Protein AF-A0A6B2LPY3-F1 (afdb_monomer)

Solvent-accessible surface area (backbone atoms only — not comparable to full-atom values): 9159 Å² total; per-residue (Å²): 107,69,68,54,54,41,60,53,33,52,87,47,86,96,46,63,71,84,56,60,30,60,42,46,30,33,9,50,49,55,37,35,46,49,26,64,80,37,57,90,79,44,73,66,92,78,64,53,71,82,44,26,51,61,34,28,41,52,31,40,57,52,38,38,76,76,68,40,77,70,82,70,56,36,70,56,36,68,46,91,65,36,60,44,67,61,48,52,57,46,49,49,48,51,41,50,68,73,54,42,74,80,62,79,78,91,71,97,69,95,79,80,94,74,89,88,75,87,74,84,71,68,77,75,79,80,70,84,80,77,76,85,84,74,82,77,86,80,82,76,81,89,76,137

Mean predicted aligned error: 13.01 Å

Nearest PDB structures (foldseek):
  2r0o-assembly1_A  TM=9.771E-01  e=1.185E-08  Homo sapiens
  2eyn-assembly1_A  TM=9.826E-01  e=2.468E-08  Homo sapiens
  6zsh-assembly2_D  TM=9.835E-01  e=6.684E-08  Homo sapiens
  6o31-assembly1_A  TM=9.758E-01  e=2.352E-07  Homo sapiens
  2d89-assembly1_A  TM=8.914E-01  e=6.342E-08  Homo sapiens

Sequence (144 aa):
MLAWTKRVTQGYKGVNVENFHTSWRDGLAFCAIIHYYHPEAINFDKLDSKDILQNNQLAFDTAKKFGVPPLLDAEDMLMTKPEQFSIMTYLSQFYHKFEGGAGGGKGAGIANISEGGSPPGPKPAEAPRGGGGRPSPQAQPSTP

pLDDT: mean 76.13, std 19.55, range [31.91, 94.38]

Structure (mmCIF, N/CA/C/O backbone):
data_AF-A0A6B2LPY3-F1
#
_entry.id   AF-A0A6B2LPY3-F1
#
loop_
_atom_site.group_PDB
_atom_site.id
_atom_site.type_symbol
_atom_site.label_atom_id
_atom_site.label_alt_id
_atom_site.label_comp_id
_atom_site.label_asym_id
_atom_site.label_entity_id
_atom_site.label_seq_id
_atom_site.pdbx_PDB_ins_code
_atom_site.Cartn_x
_atom_site.Cartn_y
_atom_site.Cartn_z
_atom_site.occupancy
_atom_site.B_iso_or_equiv
_atom_site.auth_seq_id
_atom_site.auth_comp_id
_atom_site.auth_asym_id
_atom_site.auth_atom_id
_atom_site.pdbx_PDB_model_num
ATOM 1 N N . MET A 1 1 ? 6.758 -14.774 8.113 1.00 78.38 1 MET A N 1
ATOM 2 C CA . MET A 1 1 ? 6.468 -13.707 7.128 1.00 78.38 1 MET A CA 1
ATOM 3 C C . MET A 1 1 ? 5.484 -14.139 6.047 1.00 78.38 1 MET A C 1
ATOM 5 O O . MET A 1 1 ? 4.401 -13.586 6.050 1.00 78.38 1 MET A O 1
ATOM 9 N N . LEU A 1 2 ? 5.767 -15.128 5.181 1.00 82.94 2 LEU A N 1
ATOM 10 C CA . LEU A 1 2 ? 4.888 -15.406 4.021 1.00 82.94 2 LEU A CA 1
ATOM 11 C C . LEU A 1 2 ? 3.488 -15.896 4.420 1.00 82.94 2 LEU A C 1
ATOM 13 O O . LEU A 1 2 ? 2.489 -15.485 3.842 1.00 82.94 2 LEU A O 1
ATOM 17 N N . ALA A 1 3 ? 3.410 -16.754 5.438 1.00 86.00 3 ALA A N 1
ATOM 18 C CA . ALA A 1 3 ? 2.132 -17.207 5.982 1.00 86.00 3 ALA A CA 1
ATOM 19 C C . ALA A 1 3 ? 1.310 -16.044 6.566 1.00 86.00 3 ALA A C 1
ATOM 21 O O . ALA A 1 3 ? 0.109 -15.967 6.338 1.00 86.00 3 ALA A O 1
ATOM 22 N N . TRP A 1 4 ? 1.971 -15.110 7.262 1.00 85.88 4 TRP A N 1
ATOM 23 C CA . TRP A 1 4 ? 1.326 -13.911 7.799 1.00 85.88 4 TRP A CA 1
ATOM 24 C C . TRP A 1 4 ? 0.822 -13.005 6.675 1.00 85.88 4 TRP A C 1
ATOM 26 O O . TRP A 1 4 ? -0.362 -12.687 6.659 1.00 85.88 4 TRP A O 1
ATOM 36 N N . THR A 1 5 ? 1.666 -12.678 5.688 1.00 87.69 5 THR A N 1
ATOM 37 C CA . THR A 1 5 ? 1.263 -11.832 4.555 1.00 87.69 5 THR A CA 1
ATOM 38 C C . THR A 1 5 ? 0.103 -12.455 3.789 1.00 87.69 5 THR A C 1
ATOM 40 O O . THR A 1 5 ? -0.864 -11.765 3.496 1.00 87.69 5 THR A O 1
ATOM 43 N N . LYS A 1 6 ? 0.141 -13.768 3.524 1.00 88.31 6 LYS A N 1
ATOM 44 C CA . LYS A 1 6 ? -0.972 -14.485 2.884 1.00 88.31 6 LYS A CA 1
ATOM 45 C C . LYS A 1 6 ? -2.251 -14.420 3.714 1.00 88.31 6 LYS A C 1
ATOM 47 O O . LYS A 1 6 ? -3.309 -14.198 3.148 1.00 88.31 6 LYS A O 1
ATOM 52 N N . ARG A 1 7 ? -2.156 -14.572 5.038 1.00 88.56 7 ARG A N 1
ATOM 53 C CA . ARG A 1 7 ? -3.309 -14.508 5.945 1.00 88.56 7 ARG A CA 1
ATOM 54 C C . ARG A 1 7 ? -3.961 -13.123 5.960 1.00 88.56 7 ARG A C 1
ATOM 56 O O . ARG A 1 7 ? -5.175 -13.043 5.837 1.00 88.56 7 ARG A O 1
ATOM 63 N N . VAL A 1 8 ? -3.184 -12.046 6.087 1.00 87.38 8 VAL A N 1
ATOM 64 C CA . VAL A 1 8 ? -3.734 -10.674 6.164 1.00 87.38 8 VAL A CA 1
ATOM 65 C C . VAL A 1 8 ? -4.208 -10.139 4.810 1.00 87.38 8 VAL A C 1
ATOM 67 O O . VAL A 1 8 ? -5.065 -9.265 4.756 1.00 87.38 8 VAL A O 1
ATOM 70 N N . THR A 1 9 ? -3.680 -10.679 3.709 1.00 88.56 9 THR A N 1
ATOM 71 C CA . THR A 1 9 ? -4.104 -10.331 2.340 1.00 88.56 9 THR A CA 1
ATOM 72 C C . THR A 1 9 ? -5.132 -11.306 1.758 1.00 88.56 9 THR A C 1
ATOM 74 O O . THR A 1 9 ? -5.558 -11.156 0.612 1.00 88.56 9 THR A O 1
ATOM 77 N N . GLN A 1 10 ? -5.582 -12.294 2.534 1.00 87.81 10 GLN A N 1
ATOM 78 C CA . GLN A 1 10 ? -6.562 -13.269 2.075 1.00 87.81 10 GLN A CA 1
ATOM 79 C C . GLN A 1 10 ? -7.915 -12.595 1.805 1.00 87.81 10 GLN A C 1
ATOM 81 O O . GLN A 1 10 ? -8.467 -11.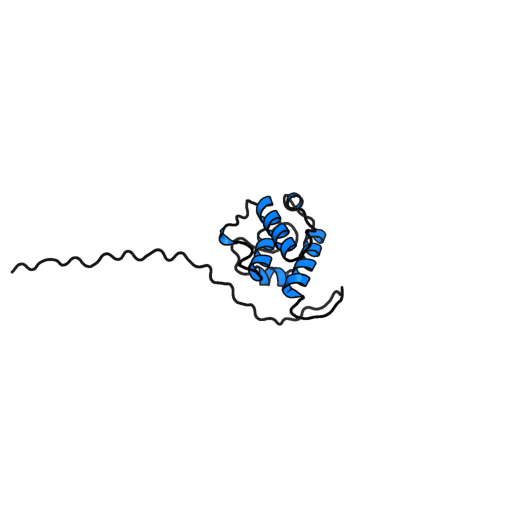915 2.665 1.00 87.81 10 GLN A O 1
ATOM 86 N N . GLY A 1 11 ? -8.471 -12.822 0.613 1.00 84.62 11 GLY A N 1
ATOM 87 C CA . GLY A 1 11 ? -9.772 -12.274 0.209 1.00 84.62 11 GLY A CA 1
ATOM 88 C C . GLY A 1 11 ? -9.708 -10.927 -0.516 1.00 84.62 11 GLY A C 1
ATOM 89 O O . GLY A 1 11 ? -10.738 -10.466 -1.002 1.00 84.62 11 GLY A O 1
ATOM 90 N N . TYR A 1 12 ? -8.523 -10.325 -0.660 1.00 88.69 12 TYR A N 1
ATOM 91 C CA . TYR A 1 12 ? -8.343 -9.119 -1.467 1.00 88.69 12 TYR A CA 1
ATOM 92 C C . TYR A 1 12 ? -8.286 -9.454 -2.958 1.00 88.69 12 TYR A C 1
ATOM 94 O O . TYR A 1 12 ? -7.504 -10.295 -3.408 1.00 88.69 12 TYR A O 1
ATOM 102 N N . LYS A 1 13 ? -9.121 -8.779 -3.751 1.00 85.12 13 LYS A N 1
ATOM 103 C CA . LYS A 1 13 ? -9.167 -8.974 -5.202 1.00 85.12 13 LYS A CA 1
ATOM 104 C C . LYS A 1 13 ? -7.861 -8.497 -5.839 1.00 85.12 13 LYS A C 1
ATOM 106 O O . LYS A 1 13 ? -7.427 -7.378 -5.599 1.00 85.12 13 LYS A O 1
ATOM 111 N N . GLY A 1 14 ? -7.270 -9.336 -6.687 1.00 82.19 14 GLY A N 1
ATOM 112 C CA . GLY A 1 14 ? -6.050 -8.988 -7.419 1.00 82.19 14 GLY A CA 1
ATOM 113 C C . GLY A 1 14 ? -4.765 -9.081 -6.595 1.00 82.19 14 GLY A C 1
ATOM 114 O O . GLY A 1 14 ? -3.707 -8.791 -7.133 1.00 82.19 14 GLY A O 1
ATOM 115 N N . VAL A 1 15 ? -4.831 -9.532 -5.336 1.00 89.50 15 VAL A N 1
ATOM 116 C CA . VAL A 1 15 ? -3.647 -9.744 -4.494 1.00 89.50 15 VAL A CA 1
ATOM 117 C C . VAL A 1 15 ? -3.332 -11.231 -4.418 1.00 89.50 15 VAL A C 1
ATOM 119 O O . VAL A 1 15 ? -4.125 -12.015 -3.900 1.00 89.50 15 VAL A O 1
ATOM 122 N N . ASN A 1 16 ? -2.154 -11.624 -4.905 1.00 86.94 16 ASN A N 1
ATOM 123 C CA . ASN A 1 16 ? -1.634 -12.979 -4.741 1.00 86.94 16 ASN A CA 1
ATOM 124 C C . ASN A 1 16 ? -0.157 -12.950 -4.331 1.00 86.94 16 ASN A C 1
ATOM 126 O O . ASN A 1 16 ? 0.747 -12.770 -5.152 1.00 86.94 16 ASN A O 1
ATOM 130 N N . VAL A 1 17 ? 0.090 -13.132 -3.033 1.00 88.25 17 VAL A N 1
ATOM 131 C CA . VAL A 1 17 ? 1.442 -13.094 -2.468 1.00 88.25 17 VAL A CA 1
ATOM 132 C C . VAL A 1 17 ? 2.076 -14.481 -2.527 1.00 88.25 17 VAL A C 1
ATOM 134 O O . VAL A 1 17 ? 1.884 -15.300 -1.631 1.00 88.25 17 VAL A O 1
ATOM 137 N N . GLU A 1 18 ? 2.869 -14.748 -3.560 1.00 88.06 18 GLU A N 1
ATOM 138 C CA . GLU A 1 18 ? 3.568 -16.034 -3.733 1.00 88.06 18 GLU A CA 1
ATOM 139 C C . GLU A 1 18 ? 5.054 -15.950 -3.397 1.00 88.06 18 GLU A C 1
ATOM 141 O O . GLU A 1 18 ? 5.673 -16.942 -3.018 1.00 88.06 18 GLU A O 1
ATOM 146 N N . ASN A 1 19 ? 5.618 -14.754 -3.509 1.00 85.56 19 ASN A N 1
ATOM 147 C CA . ASN A 1 19 ? 7.034 -14.483 -3.329 1.00 85.56 19 ASN A CA 1
ATOM 148 C C . ASN A 1 19 ? 7.245 -13.112 -2.673 1.00 85.56 19 ASN A C 1
ATOM 150 O O . ASN A 1 19 ? 6.296 -12.365 -2.453 1.00 85.56 19 ASN A O 1
ATOM 154 N N . PHE A 1 20 ? 8.500 -12.782 -2.367 1.00 85.56 20 PHE A N 1
ATOM 155 C CA . PHE A 1 20 ? 8.914 -11.492 -1.803 1.00 85.56 20 PHE A CA 1
ATOM 156 C C . PHE A 1 20 ? 9.630 -10.609 -2.8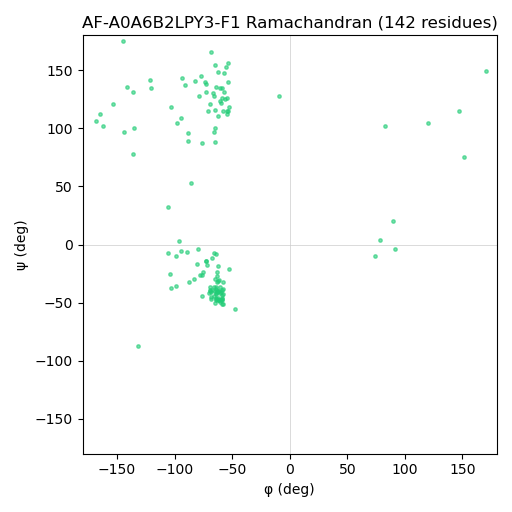29 1.00 85.56 20 PHE A C 1
ATOM 158 O O . PHE A 1 20 ? 10.538 -9.872 -2.478 1.00 85.56 20 PHE A O 1
ATOM 165 N N . HIS A 1 21 ? 9.255 -10.716 -4.105 1.00 84.50 21 HIS A N 1
ATOM 166 C CA . HIS A 1 21 ? 9.779 -9.868 -5.173 1.00 84.50 21 HIS A CA 1
ATOM 167 C C . HIS A 1 21 ? 8.637 -9.311 -6.029 1.00 84.50 21 HIS A C 1
ATOM 169 O O . HIS A 1 21 ? 8.088 -8.248 -5.766 1.00 84.50 21 HIS A O 1
ATOM 175 N N . THR A 1 22 ? 8.225 -10.056 -7.043 1.00 86.62 22 THR A N 1
ATOM 176 C CA . THR A 1 22 ? 7.314 -9.605 -8.096 1.00 86.62 22 THR A CA 1
ATOM 177 C C . THR A 1 22 ? 5.865 -9.539 -7.629 1.00 86.62 22 THR A C 1
ATOM 179 O O . THR A 1 22 ? 5.124 -8.706 -8.134 1.00 86.62 22 THR A O 1
ATOM 182 N N . SER A 1 23 ? 5.470 -10.340 -6.632 1.00 88.19 23 SER A N 1
ATOM 183 C CA . SER A 1 23 ? 4.125 -10.287 -6.029 1.00 88.19 23 SER A CA 1
ATOM 184 C C . SER A 1 23 ? 3.836 -9.004 -5.242 1.00 88.19 23 SER A C 1
ATOM 186 O O . SER A 1 23 ? 2.701 -8.790 -4.842 1.00 88.19 23 SER A O 1
ATOM 188 N N . TRP A 1 24 ? 4.853 -8.183 -4.977 1.00 89.62 24 TRP A N 1
ATOM 189 C CA . TRP A 1 24 ? 4.716 -6.914 -4.253 1.00 89.62 24 TRP A CA 1
ATOM 190 C C . TRP A 1 24 ? 4.816 -5.710 -5.178 1.00 89.62 24 TRP A C 1
ATOM 192 O O . TRP A 1 24 ? 4.608 -4.582 -4.742 1.00 89.62 24 TRP A O 1
ATOM 202 N N . ARG A 1 25 ? 5.162 -5.957 -6.448 1.00 90.69 25 ARG A N 1
ATOM 203 C CA . ARG A 1 25 ? 5.472 -4.927 -7.430 1.00 90.69 25 ARG A CA 1
ATOM 204 C C . ARG A 1 25 ? 4.308 -3.971 -7.595 1.00 90.69 25 ARG A C 1
ATOM 206 O O . ARG A 1 25 ? 4.505 -2.780 -7.459 1.00 90.69 25 ARG A O 1
ATOM 213 N N . ASP A 1 26 ? 3.111 -4.495 -7.818 1.00 89.94 26 ASP A N 1
ATOM 214 C CA . ASP A 1 26 ? 1.877 -3.744 -8.070 1.00 89.94 26 ASP A CA 1
ATOM 215 C C . ASP A 1 26 ? 1.394 -2.861 -6.904 1.00 89.94 26 ASP A C 1
ATOM 217 O O . ASP A 1 26 ? 0.449 -2.090 -7.074 1.00 89.94 26 ASP A O 1
ATOM 221 N N . GLY A 1 27 ? 2.014 -2.966 -5.725 1.00 91.25 27 GLY A N 1
ATOM 222 C CA . GLY A 1 27 ? 1.672 -2.201 -4.527 1.00 91.25 27 GLY A CA 1
ATOM 223 C C . GLY A 1 27 ? 0.384 -2.652 -3.833 1.00 91.25 27 GLY A C 1
ATOM 224 O O . GLY A 1 27 ? 0.131 -2.256 -2.693 1.00 91.25 27 GLY A O 1
ATOM 225 N N . LEU A 1 28 ? -0.410 -3.529 -4.458 1.00 93.06 28 LEU A N 1
ATOM 226 C CA . LEU A 1 28 ? -1.692 -3.976 -3.914 1.00 93.06 28 LEU A CA 1
ATOM 227 C C . LEU A 1 28 ? -1.498 -4.788 -2.633 1.00 93.06 28 LEU A C 1
ATOM 229 O O . LEU A 1 28 ? -2.265 -4.637 -1.686 1.00 93.06 28 LEU A O 1
ATOM 233 N N . ALA A 1 29 ? -0.440 -5.598 -2.560 1.00 93.25 29 ALA A N 1
ATOM 234 C CA . ALA A 1 29 ? -0.122 -6.360 -1.358 1.00 93.25 29 ALA A CA 1
ATOM 235 C C . ALA A 1 29 ? 0.170 -5.454 -0.144 1.00 93.25 29 ALA A C 1
ATOM 237 O O . ALA A 1 29 ? -0.301 -5.742 0.957 1.00 93.25 29 ALA A O 1
ATOM 238 N N . PHE A 1 30 ? 0.880 -4.333 -0.327 1.00 93.25 30 PHE A N 1
ATOM 239 C CA . PHE A 1 30 ? 1.125 -3.372 0.755 1.00 93.25 30 PHE A CA 1
ATOM 240 C C . PHE A 1 30 ? -0.162 -2.656 1.176 1.00 93.25 30 PHE A C 1
ATOM 242 O O . PHE A 1 30 ? -0.462 -2.578 2.369 1.00 93.25 30 PHE A O 1
ATOM 249 N N . CYS A 1 31 ? -0.955 -2.197 0.203 1.00 93.06 31 CYS A N 1
ATOM 250 C CA . CYS A 1 31 ? -2.254 -1.577 0.455 1.00 93.06 31 CYS A CA 1
ATOM 251 C C . CYS A 1 31 ? -3.205 -2.513 1.213 1.00 93.06 31 CYS A C 1
ATOM 253 O O . CYS A 1 31 ? -3.866 -2.079 2.154 1.00 93.06 31 CYS A O 1
ATOM 255 N N . ALA A 1 32 ? -3.244 -3.797 0.847 1.00 92.62 32 ALA A N 1
ATOM 256 C CA . ALA A 1 32 ? -4.095 -4.798 1.484 1.00 92.62 32 ALA A CA 1
ATOM 257 C C . ALA A 1 32 ? -3.734 -5.014 2.959 1.00 92.62 32 ALA A C 1
ATOM 259 O O . ALA A 1 32 ? -4.630 -5.099 3.795 1.00 92.62 32 ALA A O 1
ATOM 260 N N . ILE A 1 33 ? -2.438 -5.041 3.301 1.00 91.75 33 ILE A N 1
ATOM 261 C CA . ILE A 1 33 ? -2.001 -5.150 4.702 1.00 91.75 33 ILE A CA 1
ATOM 262 C C . ILE A 1 33 ? -2.508 -3.957 5.509 1.00 91.75 33 ILE A C 1
ATOM 264 O O . ILE A 1 33 ? -3.089 -4.144 6.572 1.00 91.75 33 ILE A O 1
ATOM 268 N N . ILE A 1 34 ? -2.313 -2.734 5.016 1.00 91.44 34 ILE A N 1
ATOM 269 C CA . ILE A 1 34 ? -2.740 -1.527 5.738 1.00 91.44 34 ILE A CA 1
ATOM 270 C C . ILE A 1 34 ? -4.262 -1.511 5.879 1.00 91.44 34 ILE A C 1
ATOM 272 O O . ILE A 1 34 ? -4.762 -1.305 6.980 1.00 91.44 34 ILE A O 1
ATOM 276 N N . HIS A 1 35 ? -4.991 -1.785 4.795 1.00 92.25 35 HIS A N 1
ATOM 277 C CA . HIS A 1 35 ? -6.453 -1.828 4.792 1.00 92.25 35 HIS A CA 1
ATOM 278 C C . HIS A 1 35 ? -7.016 -2.903 5.733 1.00 92.25 35 HIS A C 1
ATOM 280 O O . HIS A 1 35 ? -8.088 -2.724 6.306 1.00 92.25 35 HIS A O 1
ATOM 286 N N . TYR A 1 36 ? -6.295 -4.007 5.939 1.00 90.44 36 TYR A N 1
ATOM 287 C CA . TYR A 1 36 ? -6.708 -5.063 6.860 1.00 90.44 36 TYR A CA 1
ATOM 288 C C . TYR A 1 36 ? -6.769 -4.576 8.316 1.00 90.44 36 TYR A C 1
ATOM 290 O O . TYR A 1 36 ? -7.729 -4.894 9.016 1.00 90.44 36 TYR A O 1
ATOM 298 N N . TYR A 1 37 ? -5.792 -3.778 8.765 1.00 89.44 37 TYR A N 1
ATOM 299 C CA . TYR A 1 37 ? -5.795 -3.210 10.122 1.00 89.44 37 TYR A CA 1
ATOM 300 C C . TYR A 1 37 ? -6.556 -1.878 10.211 1.00 89.44 37 TYR A C 1
ATOM 302 O O . TYR A 1 37 ? -7.170 -1.595 11.236 1.00 89.44 37 TYR A O 1
ATOM 310 N N . HIS A 1 38 ? -6.530 -1.082 9.141 1.00 88.12 38 HIS A N 1
ATOM 311 C CA . HIS A 1 38 ? -7.104 0.262 9.050 1.00 88.12 38 HIS A CA 1
ATOM 312 C C . HIS A 1 38 ? -7.859 0.441 7.726 1.00 88.12 38 HIS A C 1
ATOM 314 O O . HIS A 1 38 ? -7.343 1.063 6.789 1.00 88.12 38 HIS A O 1
ATOM 320 N N . PRO A 1 39 ? -9.084 -0.098 7.607 1.00 88.00 39 PRO A N 1
ATOM 321 C CA . PRO A 1 39 ? -9.854 -0.020 6.369 1.00 88.00 39 PRO A CA 1
ATOM 322 C C . PRO A 1 39 ? -10.213 1.419 5.967 1.00 88.00 39 PRO A C 1
ATOM 324 O O . PRO A 1 39 ? -10.416 1.712 4.796 1.00 88.00 39 PRO A O 1
ATOM 327 N N . GLU A 1 40 ? -10.258 2.345 6.921 1.00 88.88 40 GLU A N 1
ATOM 328 C CA . GLU A 1 40 ? -10.482 3.772 6.689 1.00 88.88 40 GLU A CA 1
ATOM 329 C C . GLU A 1 40 ? -9.293 4.490 6.032 1.00 88.88 40 GLU A C 1
ATOM 331 O O . GLU A 1 40 ? -9.458 5.591 5.506 1.00 88.88 40 GLU A O 1
ATOM 336 N N . ALA A 1 41 ? -8.096 3.896 6.064 1.00 88.88 41 ALA A N 1
ATOM 337 C CA . ALA A 1 41 ? -6.877 4.557 5.614 1.00 88.88 41 ALA A CA 1
ATOM 338 C C . ALA A 1 41 ? -6.662 4.474 4.096 1.00 88.88 41 ALA A C 1
ATOM 340 O O . ALA A 1 41 ? -6.048 5.371 3.517 1.00 88.88 41 ALA A O 1
ATOM 341 N N . ILE A 1 42 ? -7.150 3.410 3.449 1.00 90.62 42 ILE A N 1
ATOM 342 C CA . ILE A 1 42 ? -6.945 3.146 2.019 1.00 90.62 42 ILE A CA 1
ATOM 343 C C . ILE A 1 42 ? -8.258 2.688 1.397 1.00 90.62 42 ILE A C 1
ATOM 345 O O . ILE A 1 42 ? -8.886 1.765 1.885 1.00 90.62 42 ILE A O 1
ATOM 349 N N . ASN A 1 43 ? -8.659 3.268 0.269 1.00 89.88 43 ASN A N 1
ATOM 350 C CA . ASN A 1 43 ? -9.822 2.771 -0.463 1.00 89.88 43 ASN A CA 1
ATOM 351 C C . ASN A 1 43 ? -9.401 1.676 -1.454 1.00 89.88 43 ASN A C 1
ATOM 353 O O . ASN A 1 43 ? -9.071 1.980 -2.600 1.00 89.88 43 ASN A O 1
ATOM 357 N N . PHE A 1 44 ? -9.385 0.419 -0.999 1.00 88.62 44 PHE A N 1
ATOM 358 C CA . PHE A 1 44 ? -8.858 -0.700 -1.784 1.00 88.62 44 PHE A CA 1
ATOM 359 C C . PHE A 1 44 ? -9.654 -0.968 -3.073 1.00 88.62 44 PHE A C 1
ATOM 361 O O . PHE A 1 44 ? -9.057 -1.263 -4.103 1.00 88.62 44 PHE A O 1
ATOM 368 N N . ASP A 1 45 ? -10.980 -0.800 -3.060 1.00 86.94 45 ASP A N 1
ATOM 369 C CA . ASP A 1 45 ? -11.848 -1.041 -4.226 1.00 86.94 45 ASP A CA 1
ATOM 370 C C . ASP A 1 45 ? -11.548 -0.138 -5.431 1.00 86.94 45 ASP A C 1
ATOM 372 O O . ASP A 1 45 ? -11.948 -0.444 -6.555 1.00 86.94 45 ASP A O 1
ATOM 376 N N . LYS A 1 46 ? -10.850 0.981 -5.211 1.00 87.81 46 LYS A N 1
ATOM 377 C CA . LYS A 1 46 ? -10.449 1.918 -6.268 1.00 87.81 46 LYS A CA 1
ATOM 378 C C . LYS A 1 46 ? -9.046 1.665 -6.816 1.00 87.81 46 LYS A C 1
ATOM 380 O O . LYS A 1 46 ? -8.655 2.362 -7.747 1.00 87.81 46 LYS A O 1
ATOM 385 N N . LEU A 1 47 ? -8.289 0.734 -6.236 1.00 89.56 47 LEU A N 1
ATOM 386 C CA . LEU A 1 47 ? -6.923 0.451 -6.667 1.00 89.56 47 LEU A CA 1
ATOM 387 C C . LEU A 1 47 ? -6.918 -0.480 -7.882 1.00 89.56 47 LEU A C 1
ATOM 389 O O . LEU A 1 47 ? -7.679 -1.448 -7.943 1.00 89.56 47 LEU A O 1
ATOM 393 N N . ASP A 1 48 ? -6.013 -0.216 -8.821 1.00 89.50 48 ASP A N 1
ATOM 394 C CA . ASP A 1 48 ? -5.767 -1.070 -9.983 1.00 89.50 48 ASP A CA 1
ATOM 395 C C . ASP A 1 48 ? -4.309 -1.537 -9.985 1.00 89.50 48 ASP A C 1
ATOM 397 O O . ASP A 1 48 ? -3.387 -0.747 -9.803 1.00 89.50 48 ASP A O 1
ATOM 401 N N . SER A 1 49 ? -4.087 -2.827 -10.234 1.00 88.25 49 SER A N 1
ATOM 402 C CA . SER A 1 49 ? -2.758 -3.444 -10.381 1.00 88.25 49 SER A CA 1
ATOM 403 C C . SER A 1 49 ? -1.831 -2.765 -11.405 1.00 88.25 49 SER A C 1
ATOM 405 O O . SER A 1 49 ? -0.615 -2.948 -11.355 1.00 88.25 49 SER A O 1
ATOM 407 N N . LYS A 1 50 ? -2.383 -2.002 -12.354 1.00 89.06 50 LYS A N 1
ATOM 408 C CA . LYS A 1 50 ? -1.632 -1.269 -13.382 1.00 89.06 50 LYS A CA 1
ATOM 409 C C . LYS A 1 50 ? -0.998 0.011 -12.848 1.00 89.06 50 LYS A C 1
ATOM 411 O O . LYS A 1 50 ? 0.034 0.428 -13.372 1.00 89.06 50 LYS A O 1
ATOM 416 N N . ASP A 1 51 ? -1.561 0.597 -11.796 1.00 91.19 51 ASP A N 1
ATOM 417 C CA . ASP A 1 51 ? -1.095 1.849 -11.199 1.00 91.19 51 ASP A CA 1
ATOM 418 C C . ASP A 1 51 ? 0.014 1.599 -10.168 1.00 91.19 51 ASP A C 1
ATOM 420 O O . ASP A 1 51 ? -0.038 2.051 -9.026 1.00 91.19 51 ASP A O 1
ATOM 424 N N . ILE A 1 52 ? 1.054 0.875 -10.599 1.00 90.62 52 ILE A N 1
ATOM 425 C CA . ILE A 1 52 ? 2.175 0.401 -9.775 1.00 90.62 52 ILE A CA 1
ATOM 426 C C . ILE A 1 52 ? 2.743 1.528 -8.904 1.00 90.62 52 ILE A C 1
ATOM 428 O O . ILE A 1 52 ? 2.808 1.406 -7.681 1.00 90.62 52 ILE A O 1
ATOM 432 N N . LEU A 1 53 ? 3.136 2.640 -9.527 1.00 92.06 53 LEU A N 1
ATOM 433 C CA . LEU A 1 53 ? 3.757 3.761 -8.823 1.00 92.06 53 LEU A CA 1
ATOM 434 C C . LEU A 1 53 ? 2.801 4.371 -7.788 1.00 92.06 53 LEU A C 1
ATOM 436 O O . LEU A 1 53 ? 3.190 4.593 -6.645 1.00 92.06 53 LEU A O 1
ATOM 440 N N . GLN A 1 54 ? 1.541 4.607 -8.169 1.00 93.69 54 GLN A N 1
ATOM 441 C CA . GLN A 1 54 ? 0.565 5.256 -7.292 1.00 93.69 54 GLN A CA 1
ATOM 442 C C . GLN A 1 54 ? 0.177 4.366 -6.110 1.00 93.69 54 GLN A C 1
ATOM 444 O O . GLN A 1 54 ? 0.101 4.858 -4.986 1.00 93.69 54 GLN A O 1
ATOM 449 N N . ASN A 1 55 ? -0.016 3.064 -6.334 1.00 93.81 55 ASN A N 1
ATOM 450 C CA . ASN A 1 55 ? -0.354 2.114 -5.276 1.00 93.81 55 ASN A CA 1
ATOM 451 C C . ASN A 1 55 ? 0.763 2.018 -4.235 1.00 93.81 55 ASN A C 1
ATOM 453 O O . ASN A 1 55 ? 0.497 2.108 -3.038 1.00 93.81 55 ASN A O 1
ATOM 457 N N . ASN A 1 56 ? 2.016 1.872 -4.681 1.00 93.56 56 ASN A N 1
ATOM 458 C CA . ASN A 1 56 ? 3.162 1.812 -3.773 1.00 93.56 56 ASN A CA 1
ATOM 459 C C . ASN A 1 56 ? 3.332 3.127 -3.010 1.00 93.56 56 ASN A C 1
ATOM 461 O O . ASN A 1 56 ? 3.461 3.108 -1.789 1.00 93.56 56 ASN A O 1
ATOM 465 N N . GLN A 1 57 ? 3.247 4.268 -3.699 1.00 94.38 57 GLN A N 1
ATOM 466 C CA . GLN A 1 57 ? 3.356 5.579 -3.064 1.00 94.38 57 GLN A CA 1
ATOM 467 C C . GLN A 1 57 ? 2.272 5.772 -1.998 1.00 94.38 57 GLN A C 1
ATOM 469 O O . GLN A 1 57 ? 2.573 6.130 -0.861 1.00 94.38 57 GLN A O 1
ATOM 474 N N . LEU A 1 58 ? 1.019 5.451 -2.331 1.00 93.94 58 LEU A N 1
ATOM 475 C CA . LEU A 1 58 ? -0.104 5.523 -1.402 1.00 93.94 58 LEU A CA 1
ATOM 476 C C . LEU A 1 58 ? 0.126 4.634 -0.177 1.00 93.94 58 LEU A C 1
ATOM 478 O O . LEU A 1 58 ? -0.099 5.081 0.952 1.00 93.94 58 LEU A O 1
ATOM 482 N N . ALA A 1 59 ? 0.577 3.395 -0.380 1.00 93.06 59 ALA A N 1
ATOM 483 C CA . ALA A 1 59 ? 0.867 2.477 0.711 1.00 93.06 59 ALA A CA 1
ATOM 484 C C . ALA A 1 59 ? 1.970 3.025 1.625 1.00 93.06 59 ALA A C 1
ATOM 486 O O . ALA A 1 59 ? 1.799 3.047 2.843 1.00 93.06 59 ALA A O 1
ATOM 487 N N . PHE A 1 60 ? 3.076 3.507 1.057 1.00 93.94 60 PHE A N 1
ATOM 488 C CA . PHE A 1 60 ? 4.236 3.976 1.816 1.00 93.94 60 PHE A CA 1
ATOM 489 C C . PHE A 1 60 ? 3.943 5.280 2.562 1.00 93.94 60 PHE A C 1
ATOM 491 O O . PHE A 1 60 ? 4.270 5.394 3.745 1.00 93.94 60 PHE A O 1
ATOM 498 N N . ASP A 1 61 ? 3.251 6.233 1.933 1.00 93.50 61 ASP A N 1
ATOM 499 C CA . ASP A 1 61 ? 2.813 7.469 2.587 1.00 93.50 61 ASP A CA 1
ATOM 500 C C . ASP A 1 61 ? 1.818 7.193 3.714 1.00 93.50 61 ASP A C 1
ATOM 502 O O . ASP A 1 61 ? 1.867 7.818 4.778 1.00 93.50 61 ASP A O 1
ATOM 506 N N . THR A 1 62 ? 0.922 6.231 3.511 1.00 92.81 62 THR A N 1
ATOM 507 C CA . THR A 1 62 ? -0.030 5.826 4.544 1.00 92.81 62 THR A CA 1
ATOM 508 C C . THR A 1 62 ? 0.690 5.137 5.701 1.00 92.81 62 THR A C 1
ATOM 510 O O . THR A 1 62 ? 0.499 5.517 6.855 1.00 92.81 62 THR A O 1
ATOM 513 N N . ALA A 1 63 ? 1.595 4.201 5.418 1.00 91.00 63 ALA A N 1
ATOM 514 C CA . ALA A 1 63 ? 2.414 3.526 6.422 1.00 91.00 63 ALA A CA 1
ATOM 515 C C . ALA A 1 63 ? 3.262 4.518 7.238 1.00 91.00 63 ALA A C 1
ATOM 517 O O . ALA A 1 63 ? 3.337 4.411 8.466 1.00 91.00 63 ALA A O 1
ATOM 518 N N . LYS A 1 64 ? 3.811 5.550 6.586 1.00 91.81 64 LYS A N 1
ATOM 519 C CA . LYS A 1 64 ? 4.548 6.642 7.233 1.00 91.81 64 LYS A CA 1
ATOM 520 C C . LYS A 1 64 ? 3.698 7.394 8.251 1.00 91.81 64 LYS A C 1
ATOM 522 O O . LYS A 1 64 ? 4.189 7.678 9.342 1.00 91.81 64 LYS A O 1
ATOM 527 N N . LYS A 1 65 ? 2.420 7.660 7.956 1.00 90.88 65 LYS A N 1
ATOM 528 C CA . LYS A 1 65 ? 1.481 8.284 8.913 1.00 90.88 65 LYS A CA 1
ATOM 529 C C . LYS A 1 65 ? 1.235 7.407 10.141 1.00 90.88 65 LYS A C 1
ATOM 531 O O . LYS A 1 65 ? 1.073 7.930 11.238 1.00 90.88 65 LYS A O 1
ATOM 536 N N . PHE A 1 66 ? 1.273 6.087 9.977 1.00 87.94 66 PHE A N 1
ATOM 537 C CA . PHE A 1 66 ? 1.205 5.140 11.090 1.00 87.94 66 PHE A CA 1
ATOM 538 C C . PHE A 1 66 ? 2.547 4.963 11.820 1.00 87.94 66 PHE A C 1
ATOM 540 O O . PHE A 1 66 ? 2.600 4.291 12.848 1.00 87.94 66 PHE A O 1
ATOM 547 N N . GLY A 1 67 ? 3.626 5.597 11.359 1.00 87.94 67 GLY A N 1
ATOM 548 C CA . GLY A 1 67 ? 4.946 5.539 11.986 1.00 87.94 67 GLY A CA 1
ATOM 549 C C . GLY A 1 67 ? 5.832 4.398 11.487 1.00 87.94 67 GLY A C 1
ATOM 550 O O . GLY A 1 67 ? 6.770 4.025 12.186 1.00 87.94 67 GLY A O 1
ATOM 551 N N . VAL A 1 68 ? 5.550 3.839 10.305 1.00 88.75 68 VAL A N 1
ATOM 552 C CA . VAL A 1 68 ? 6.471 2.945 9.590 1.00 88.75 68 VAL A CA 1
ATOM 553 C C . VAL A 1 68 ? 7.288 3.784 8.597 1.00 88.75 68 VAL A C 1
ATOM 555 O O . VAL A 1 68 ? 6.724 4.261 7.612 1.00 88.75 68 VAL A O 1
ATOM 558 N N . PRO A 1 69 ? 8.593 4.011 8.825 1.00 88.25 69 PRO A N 1
ATOM 559 C CA . PRO A 1 69 ? 9.416 4.801 7.916 1.00 88.25 69 PRO A CA 1
ATOM 560 C C . PRO A 1 69 ? 9.534 4.107 6.550 1.00 88.25 69 PRO A C 1
ATOM 562 O O . PRO A 1 69 ? 9.772 2.898 6.522 1.00 88.25 69 PRO A O 1
ATOM 565 N N . PRO A 1 70 ? 9.394 4.836 5.427 1.00 86.75 70 PRO A N 1
ATOM 566 C CA . PRO A 1 70 ? 9.538 4.259 4.094 1.00 86.75 70 PRO A CA 1
ATOM 567 C C . PRO A 1 70 ? 10.985 3.792 3.890 1.00 86.75 70 PRO A C 1
ATOM 569 O O . PRO A 1 70 ? 11.906 4.602 3.935 1.00 86.75 70 PRO A O 1
ATOM 572 N N . LEU A 1 71 ? 11.183 2.480 3.727 1.00 88.75 71 LEU A N 1
ATOM 573 C CA . LEU A 1 71 ? 12.486 1.897 3.361 1.00 88.75 71 LEU A CA 1
ATOM 574 C C . LEU A 1 71 ? 12.597 1.578 1.870 1.00 88.75 71 LEU A C 1
ATOM 576 O O . LEU A 1 71 ? 13.664 1.185 1.412 1.00 88.75 71 LEU A O 1
ATOM 580 N N . LEU A 1 72 ? 11.478 1.661 1.160 1.00 89.19 72 LEU A N 1
ATOM 581 C CA . LEU A 1 72 ? 11.374 1.412 -0.264 1.00 89.19 72 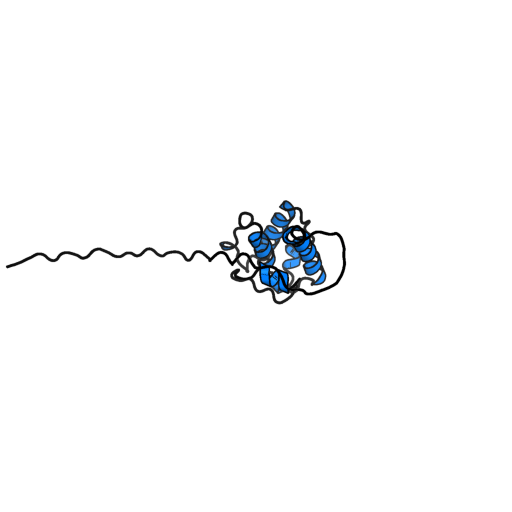LEU A CA 1
ATOM 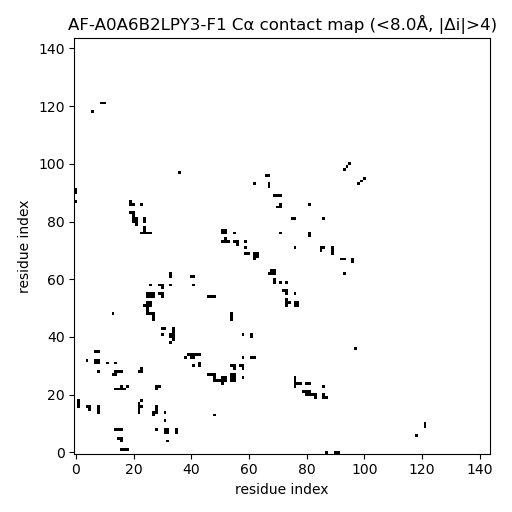582 C C . LEU A 1 72 ? 10.840 2.676 -0.916 1.00 89.19 72 LEU A C 1
ATOM 584 O O . LEU A 1 72 ? 9.928 3.305 -0.369 1.00 89.19 72 LEU A O 1
ATOM 588 N N . ASP A 1 73 ? 11.362 2.984 -2.094 1.00 89.50 73 ASP A N 1
ATOM 589 C CA . ASP A 1 73 ? 10.813 4.017 -2.954 1.00 89.50 73 ASP A CA 1
ATOM 590 C C . ASP A 1 73 ? 9.830 3.401 -3.951 1.00 89.50 73 ASP A C 1
ATOM 592 O O . ASP A 1 73 ? 10.005 2.282 -4.443 1.00 89.50 73 ASP A O 1
ATOM 596 N N . ALA A 1 74 ? 8.755 4.127 -4.258 1.00 90.62 74 ALA A N 1
ATOM 597 C CA . ALA A 1 74 ? 7.751 3.646 -5.205 1.00 90.62 74 ALA A CA 1
ATOM 598 C C . ALA A 1 74 ? 8.343 3.452 -6.617 1.00 90.62 74 ALA A C 1
ATOM 600 O O . ALA A 1 74 ? 7.883 2.590 -7.367 1.00 90.62 74 ALA A O 1
ATOM 601 N N . GLU A 1 75 ? 9.392 4.207 -6.958 1.00 88.44 75 GLU A N 1
ATOM 602 C CA . GLU A 1 75 ? 10.134 4.061 -8.212 1.00 88.44 75 GLU A CA 1
ATOM 603 C C . GLU A 1 75 ? 10.943 2.756 -8.269 1.00 88.44 75 GLU A C 1
ATOM 605 O O . GLU A 1 75 ? 10.959 2.099 -9.310 1.00 88.44 75 GLU A O 1
ATOM 610 N N . ASP A 1 76 ? 11.522 2.300 -7.155 1.00 86.88 76 ASP A N 1
ATOM 611 C CA . ASP A 1 76 ? 12.247 1.020 -7.104 1.00 86.88 76 ASP A CA 1
ATOM 612 C C . ASP A 1 76 ? 11.314 -0.172 -7.344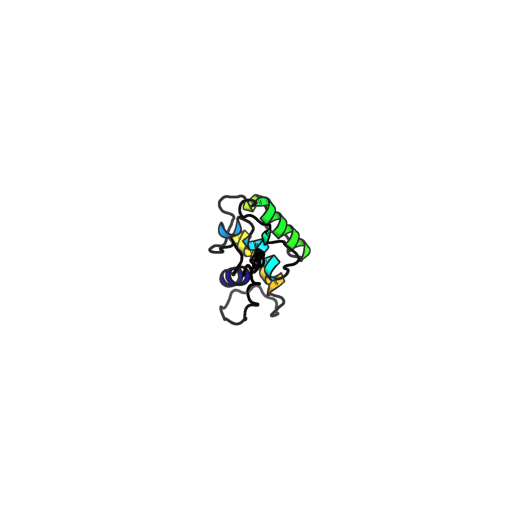 1.00 86.88 76 ASP A C 1
ATOM 614 O O . ASP A 1 76 ? 11.696 -1.194 -7.922 1.00 86.88 76 ASP A O 1
ATOM 618 N N . MET A 1 77 ? 10.043 -0.026 -6.971 1.00 87.12 77 MET A N 1
ATOM 619 C CA . MET A 1 77 ? 9.015 -1.029 -7.234 1.00 87.12 77 MET A CA 1
ATOM 620 C C . MET A 1 77 ? 8.600 -1.073 -8.711 1.00 87.12 77 MET A C 1
ATOM 622 O O . MET A 1 77 ? 8.006 -2.055 -9.149 1.00 87.12 77 MET A O 1
ATOM 626 N N . LEU A 1 78 ? 8.951 -0.077 -9.534 1.00 86.50 78 LEU A N 1
ATOM 627 C CA . LEU A 1 78 ? 8.754 -0.161 -10.984 1.00 86.50 78 LEU A CA 1
ATOM 628 C C . LEU A 1 78 ? 9.743 -1.119 -11.653 1.00 86.50 78 LEU A C 1
ATOM 630 O O . LEU A 1 78 ? 9.496 -1.527 -12.792 1.00 86.50 78 LEU A O 1
ATOM 634 N N . MET A 1 79 ? 10.815 -1.533 -10.973 1.00 82.69 79 MET A N 1
ATOM 635 C CA . MET A 1 79 ? 11.766 -2.498 -11.518 1.00 82.69 79 MET A CA 1
ATOM 636 C C . MET A 1 79 ? 11.103 -3.852 -11.800 1.00 82.69 79 MET A C 1
ATOM 638 O O . MET A 1 79 ? 10.189 -4.297 -11.106 1.00 82.69 79 MET A O 1
ATOM 642 N N . THR A 1 80 ? 11.589 -4.553 -12.827 1.00 79.44 80 THR A N 1
ATOM 643 C CA . THR A 1 80 ? 11.057 -5.866 -13.236 1.00 79.44 80 THR A CA 1
ATOM 644 C C . THR A 1 80 ? 11.112 -6.895 -12.106 1.00 79.44 80 THR A C 1
ATOM 646 O O . THR A 1 80 ? 10.242 -7.761 -12.015 1.00 79.44 80 THR A O 1
ATOM 649 N N . LYS A 1 81 ? 12.122 -6.796 -11.236 1.00 81.06 81 LYS A N 1
ATOM 650 C CA . LYS A 1 81 ? 12.277 -7.640 -10.056 1.00 81.06 81 LYS A CA 1
ATOM 651 C C . LYS A 1 81 ? 12.865 -6.810 -8.910 1.00 81.06 81 LYS A C 1
ATOM 653 O O . LYS A 1 81 ? 14.085 -6.653 -8.872 1.00 81.06 81 LYS A O 1
ATOM 658 N N . PRO A 1 82 ? 12.030 -6.288 -8.000 1.00 82.56 82 PRO A N 1
ATOM 659 C CA . PRO A 1 82 ? 12.527 -5.610 -6.812 1.00 82.56 82 PRO A CA 1
ATOM 660 C C . PRO A 1 82 ? 13.287 -6.590 -5.914 1.00 82.56 82 PRO A C 1
ATOM 662 O O . PRO A 1 82 ? 13.078 -7.811 -5.958 1.00 82.56 82 PRO A O 1
ATOM 665 N N . GLU A 1 83 ? 14.204 -6.048 -5.120 1.00 87.62 83 GLU A N 1
ATOM 666 C CA . GLU A 1 83 ? 15.096 -6.849 -4.296 1.00 87.62 83 GLU A CA 1
ATOM 667 C C . GLU A 1 83 ? 14.356 -7.468 -3.100 1.00 87.62 83 GLU A C 1
ATOM 669 O O . GLU A 1 83 ? 13.619 -6.803 -2.366 1.00 87.62 83 GLU A O 1
ATOM 674 N N . GLN A 1 84 ? 14.556 -8.771 -2.900 1.00 88.62 84 GLN A N 1
ATOM 675 C CA . GLN A 1 84 ? 13.819 -9.529 -1.895 1.00 88.62 84 GLN A CA 1
ATOM 676 C C . GLN A 1 84 ? 14.160 -9.115 -0.458 1.00 88.62 84 GLN A C 1
ATOM 678 O O . GLN A 1 84 ? 13.258 -9.079 0.383 1.00 88.62 84 GLN A O 1
ATOM 683 N N . PHE A 1 85 ? 15.429 -8.826 -0.145 1.00 88.50 85 PHE A N 1
ATOM 684 C CA . PHE A 1 85 ? 15.804 -8.463 1.224 1.00 88.50 85 PHE A CA 1
ATOM 685 C C . PHE A 1 85 ? 15.232 -7.100 1.605 1.00 88.50 85 PHE A C 1
ATOM 687 O O . PHE A 1 85 ? 14.720 -6.963 2.719 1.00 88.50 85 PHE A O 1
ATOM 694 N N . SER A 1 86 ? 15.219 -6.135 0.684 1.00 89.56 86 SER A N 1
ATOM 695 C CA . SER A 1 86 ? 14.572 -4.836 0.894 1.00 89.56 86 SER A CA 1
ATOM 696 C C . SER A 1 86 ? 13.077 -4.984 1.210 1.00 89.56 86 SER A C 1
ATOM 698 O O . SER A 1 86 ? 12.607 -4.462 2.224 1.00 89.56 86 SER A O 1
ATOM 700 N N . ILE A 1 87 ? 12.336 -5.789 0.434 1.00 89.94 87 ILE A N 1
ATOM 701 C CA . ILE A 1 87 ? 10.910 -6.069 0.696 1.00 89.94 87 ILE A CA 1
ATOM 702 C C . ILE A 1 87 ? 10.716 -6.754 2.052 1.00 89.94 87 ILE A C 1
ATOM 704 O O . ILE A 1 87 ? 9.873 -6.337 2.846 1.00 89.94 87 ILE A O 1
ATOM 708 N N . MET A 1 88 ? 11.501 -7.788 2.361 1.00 89.56 88 MET A N 1
ATOM 709 C CA . MET A 1 88 ? 11.380 -8.504 3.636 1.00 89.56 88 MET A CA 1
ATOM 710 C C . MET A 1 88 ? 11.686 -7.609 4.841 1.00 89.56 88 MET A C 1
ATOM 712 O O . MET A 1 88 ? 10.988 -7.687 5.855 1.00 89.56 88 MET A O 1
ATOM 716 N N . THR A 1 89 ? 12.695 -6.746 4.727 1.00 89.25 89 THR A N 1
ATOM 717 C CA . THR A 1 89 ? 13.071 -5.790 5.776 1.00 89.25 89 THR A CA 1
ATOM 718 C C . THR A 1 89 ? 11.947 -4.792 6.014 1.00 89.25 89 THR A C 1
ATOM 720 O O . THR A 1 89 ? 11.583 -4.528 7.160 1.00 89.25 89 THR A O 1
ATOM 723 N N . TYR A 1 90 ? 11.333 -4.292 4.943 1.00 91.06 90 TYR A N 1
ATOM 724 C CA . TYR A 1 90 ? 10.208 -3.377 5.057 1.00 91.06 90 TYR A CA 1
ATOM 725 C C . TYR A 1 90 ? 8.982 -4.046 5.690 1.00 91.06 90 TYR A C 1
ATOM 727 O O . TYR A 1 90 ? 8.407 -3.519 6.642 1.00 91.06 90 TYR A O 1
ATOM 735 N N . LEU A 1 91 ? 8.645 -5.268 5.270 1.00 90.50 91 LEU A N 1
AT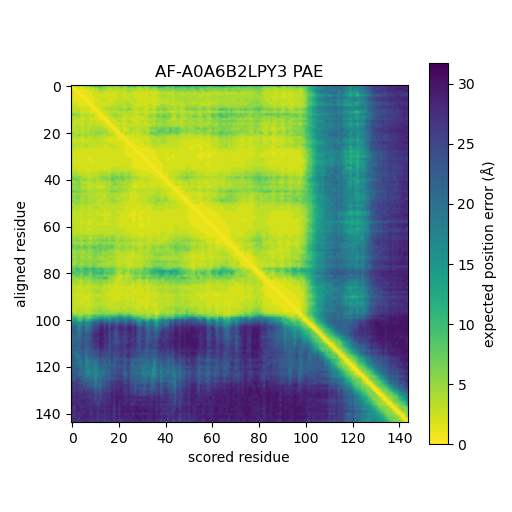OM 736 C CA . LEU A 1 91 ? 7.541 -6.035 5.856 1.00 90.50 91 LEU A CA 1
ATOM 737 C C . LEU A 1 91 ? 7.749 -6.362 7.333 1.00 90.50 91 LEU A C 1
ATOM 739 O O . LEU A 1 91 ? 6.773 -6.436 8.076 1.00 90.50 91 LEU A O 1
ATOM 743 N N . SER A 1 92 ? 8.994 -6.541 7.775 1.00 89.12 92 SER A N 1
ATOM 744 C CA . SER A 1 92 ? 9.310 -6.718 9.196 1.00 89.12 92 SER A CA 1
ATOM 745 C C . SER A 1 92 ? 8.824 -5.525 10.029 1.00 89.12 92 SER A C 1
ATOM 747 O O . SER A 1 92 ? 8.251 -5.703 11.103 1.00 89.12 92 SER A O 1
ATOM 749 N N . GLN A 1 93 ? 8.946 -4.302 9.501 1.00 89.94 93 GLN A N 1
ATOM 750 C CA . GLN A 1 93 ? 8.425 -3.114 10.178 1.00 89.94 93 GLN A CA 1
ATOM 751 C C . GLN A 1 93 ? 6.897 -3.070 10.206 1.00 89.94 93 GLN A C 1
ATOM 753 O O . GLN A 1 93 ? 6.324 -2.728 11.239 1.00 89.94 93 GLN A O 1
ATOM 758 N N . PHE A 1 94 ? 6.231 -3.467 9.114 1.00 89.38 94 PHE A N 1
ATOM 759 C CA . PHE A 1 94 ? 4.769 -3.608 9.096 1.00 89.38 94 PHE A CA 1
ATOM 760 C C . PHE A 1 94 ? 4.310 -4.608 10.149 1.00 89.38 94 PHE A C 1
ATOM 762 O O . PHE A 1 94 ? 3.403 -4.315 10.923 1.0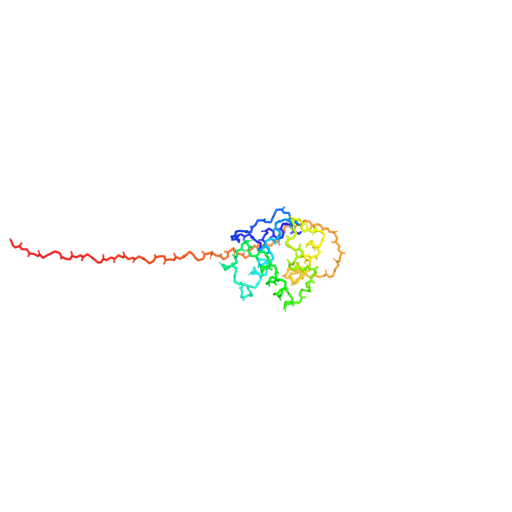0 89.38 94 PHE A O 1
ATOM 769 N N . TYR A 1 95 ? 4.966 -5.767 10.205 1.00 88.56 95 TYR A N 1
ATOM 770 C CA . TYR A 1 95 ? 4.658 -6.798 11.181 1.00 88.56 95 TYR A CA 1
ATOM 771 C C . TYR A 1 95 ? 4.812 -6.267 12.605 1.00 88.56 95 TYR A C 1
ATOM 773 O O . TYR A 1 95 ? 3.871 -6.350 13.383 1.00 88.56 95 TYR A O 1
ATOM 781 N N . HIS A 1 96 ? 5.944 -5.644 12.947 1.00 87.50 96 HIS A N 1
ATOM 782 C CA . HIS A 1 96 ? 6.137 -5.070 14.281 1.00 87.50 96 HIS A CA 1
ATOM 783 C C . HIS A 1 96 ? 5.119 -3.983 14.618 1.00 87.50 96 HIS A C 1
ATOM 785 O O . HIS A 1 96 ? 4.696 -3.885 15.769 1.00 87.50 96 HIS A O 1
ATOM 791 N N . LYS A 1 97 ? 4.720 -3.172 13.634 1.00 87.88 97 LYS A N 1
ATOM 792 C CA . LYS A 1 97 ? 3.795 -2.069 13.867 1.00 87.88 97 LYS A CA 1
ATOM 793 C C . LYS A 1 97 ? 2.348 -2.523 14.041 1.00 87.88 97 LYS A C 1
ATOM 795 O O . LYS A 1 97 ? 1.671 -1.999 14.922 1.00 87.88 97 LYS A O 1
ATOM 800 N N . PHE A 1 98 ? 1.879 -3.438 13.197 1.00 84.00 98 PHE A N 1
ATOM 801 C CA . PHE A 1 98 ? 0.470 -3.825 13.132 1.00 84.00 98 PHE A CA 1
ATOM 802 C C . PHE A 1 98 ? 0.157 -5.121 13.893 1.00 84.00 98 PHE A C 1
ATOM 804 O O . PHE A 1 98 ? -0.894 -5.215 14.518 1.00 84.00 98 PHE A O 1
ATOM 811 N N . GLU A 1 99 ? 1.069 -6.097 13.899 1.00 80.81 99 GLU A N 1
ATOM 812 C CA . GLU A 1 99 ? 0.890 -7.389 14.585 1.00 80.81 99 GLU A CA 1
ATOM 813 C C . GLU A 1 99 ? 1.679 -7.455 15.905 1.00 80.81 99 GLU A C 1
ATOM 815 O O . GLU A 1 99 ? 1.194 -7.973 16.908 1.00 80.81 99 GLU A O 1
ATOM 820 N N . GLY A 1 100 ? 2.884 -6.878 15.944 1.00 65.62 100 GLY A N 1
ATOM 821 C CA . GLY A 1 100 ? 3.803 -6.917 17.089 1.00 65.62 100 GLY A CA 1
ATOM 822 C C . GLY A 1 100 ? 3.308 -6.194 18.347 1.00 65.62 100 GLY A C 1
ATOM 823 O O . GLY A 1 100 ? 3.923 -6.314 19.403 1.00 65.62 100 GLY A O 1
ATOM 824 N N . GLY A 1 101 ? 2.184 -5.477 18.263 1.00 55.72 101 GLY A N 1
ATOM 825 C CA . GLY A 1 101 ? 1.474 -4.933 19.422 1.00 55.72 101 GLY A CA 1
ATOM 826 C C . GLY A 1 101 ? 0.575 -5.948 20.142 1.00 55.72 101 GLY A C 1
ATOM 827 O O . GLY A 1 101 ? 0.208 -5.710 21.290 1.00 55.72 101 GLY A O 1
ATOM 828 N N . ALA A 1 102 ? 0.232 -7.075 19.508 1.00 49.62 102 ALA A N 1
ATOM 829 C CA . ALA A 1 102 ? -0.718 -8.054 20.045 1.00 49.62 102 ALA A CA 1
ATOM 830 C C . ALA A 1 102 ? -0.075 -9.153 20.918 1.00 49.62 102 ALA A C 1
ATOM 832 O O . ALA A 1 102 ? -0.787 -9.925 21.556 1.00 49.62 102 ALA A O 1
ATOM 833 N N . GLY A 1 103 ? 1.258 -9.210 21.005 1.00 44.59 103 GLY A N 1
ATOM 834 C CA . GLY A 1 103 ? 1.984 -10.164 21.849 1.00 44.59 103 GLY A CA 1
ATOM 835 C C . GLY A 1 103 ? 3.415 -9.692 22.072 1.00 44.59 103 GLY A C 1
ATOM 836 O O . GLY A 1 103 ? 4.236 -9.748 21.164 1.00 44.59 103 GLY A O 1
ATOM 837 N N . GLY A 1 104 ? 3.674 -9.133 23.253 1.00 40.53 104 GLY A N 1
ATOM 838 C CA . GLY A 1 104 ? 4.837 -8.293 23.520 1.00 40.53 104 GLY A CA 1
ATOM 839 C C . GLY A 1 104 ? 6.204 -8.980 23.514 1.00 40.53 104 GLY A C 1
ATOM 840 O O . GLY A 1 104 ? 6.332 -10.190 23.663 1.00 40.53 104 GLY A O 1
ATOM 841 N N . GLY A 1 105 ? 7.237 -8.133 23.465 1.00 37.47 105 GLY A N 1
ATOM 842 C CA . GLY A 1 105 ? 8.591 -8.474 23.898 1.00 37.47 105 GLY A CA 1
ATOM 843 C C . GLY A 1 105 ? 9.648 -8.363 22.805 1.00 37.47 105 GLY A C 1
ATOM 844 O O . GLY A 1 105 ? 9.775 -9.223 21.949 1.00 37.47 105 GLY A O 1
ATOM 845 N N . LYS A 1 106 ? 10.434 -7.288 22.899 1.00 48.03 106 LYS A N 1
ATOM 846 C CA . LYS A 1 106 ? 11.802 -7.103 22.390 1.00 48.03 106 LYS A CA 1
ATOM 847 C C . LYS A 1 106 ? 12.497 -8.369 21.855 1.00 48.03 106 LYS A C 1
ATOM 849 O O . LYS A 1 106 ? 12.736 -9.298 22.618 1.00 48.03 106 LYS A O 1
ATOM 854 N N . GLY A 1 107 ? 13.020 -8.296 20.631 1.00 36.94 107 GLY A N 1
ATOM 855 C CA . GLY A 1 107 ? 14.158 -9.126 20.232 1.00 36.94 107 GLY A CA 1
ATOM 856 C C . GLY A 1 107 ? 14.150 -9.530 18.769 1.00 36.94 107 GLY A C 1
ATOM 857 O O . GLY A 1 107 ? 13.315 -10.313 18.335 1.00 36.94 107 GLY A O 1
ATOM 858 N N . ALA A 1 108 ? 15.145 -9.044 18.029 1.00 52.22 108 ALA A N 1
ATOM 859 C CA . ALA A 1 108 ? 15.624 -9.731 16.843 1.00 52.22 108 ALA A CA 1
ATOM 860 C C . ALA A 1 108 ? 15.982 -11.176 17.237 1.00 52.22 108 ALA A C 1
ATOM 862 O O . ALA A 1 108 ? 16.869 -11.396 18.058 1.00 52.22 108 ALA A O 1
ATOM 863 N N . GLY A 1 109 ? 15.255 -12.149 16.697 1.00 33.53 109 GLY A N 1
ATOM 864 C CA . GLY A 1 109 ? 15.433 -13.555 17.025 1.00 33.53 109 GLY A CA 1
ATOM 865 C C . GLY A 1 109 ? 14.667 -14.425 16.045 1.00 33.53 109 GLY A C 1
ATOM 866 O O . GLY A 1 109 ? 13.444 -14.500 16.069 1.00 33.53 109 GLY A O 1
ATOM 867 N N . ILE A 1 110 ? 15.406 -15.064 15.151 1.00 55.62 110 ILE A N 1
ATOM 868 C CA . ILE A 1 110 ? 14.946 -16.200 14.359 1.00 55.62 110 ILE A CA 1
ATOM 869 C C . ILE A 1 110 ? 14.407 -17.303 15.290 1.00 55.62 110 ILE A C 1
ATOM 871 O O . ILE A 1 110 ? 15.196 -17.855 16.044 1.00 55.62 110 ILE A O 1
ATOM 875 N N . ALA A 1 111 ? 13.107 -17.634 15.256 1.00 42.41 111 ALA A N 1
ATOM 876 C CA . ALA A 1 111 ? 12.589 -19.007 15.422 1.00 42.41 111 ALA A CA 1
ATOM 877 C C . ALA A 1 111 ? 11.056 -19.102 15.584 1.00 42.41 111 ALA A C 1
ATOM 879 O O . ALA A 1 111 ? 10.415 -18.279 16.225 1.00 42.41 111 ALA A O 1
ATOM 880 N N . ASN A 1 112 ? 10.565 -20.243 15.093 1.00 31.91 112 ASN A N 1
ATOM 881 C CA . ASN A 1 112 ? 9.391 -21.017 15.503 1.00 31.91 112 ASN A CA 1
ATOM 882 C C . ASN A 1 112 ? 7.993 -20.627 14.998 1.00 31.91 112 ASN A C 1
ATOM 884 O O . ASN A 1 112 ? 7.285 -19.768 15.508 1.00 31.91 112 ASN A O 1
ATOM 888 N N . ILE A 1 113 ? 7.593 -21.425 14.006 1.00 51.41 113 ILE A N 1
ATOM 889 C CA . ILE A 1 113 ? 6.228 -21.783 13.647 1.00 51.41 113 ILE A CA 1
ATOM 890 C C . ILE A 1 113 ? 5.465 -22.329 14.865 1.00 51.41 113 ILE A C 1
ATOM 892 O O . ILE A 1 113 ? 5.824 -23.358 15.427 1.00 51.41 113 ILE A O 1
ATOM 896 N N . SER A 1 114 ? 4.391 -21.664 15.270 1.00 39.66 114 SER A N 1
ATOM 897 C CA . SER A 1 114 ? 3.308 -22.272 16.047 1.00 39.66 114 SER A CA 1
ATOM 898 C C . SER A 1 114 ? 2.034 -21.487 15.776 1.00 39.66 114 SER A C 1
ATOM 900 O O . SER A 1 114 ? 1.986 -20.268 15.926 1.00 39.66 114 SER A O 1
ATOM 902 N N . GLU A 1 115 ? 1.050 -22.215 15.266 1.00 53.06 115 GLU A N 1
ATOM 903 C CA . GLU A 1 115 ? -0.296 -21.769 14.939 1.00 53.06 115 GLU A CA 1
ATOM 904 C C . GLU A 1 115 ? -1.004 -21.166 16.155 1.00 53.06 115 GLU A C 1
ATOM 906 O O . GLU A 1 115 ? -0.821 -21.627 17.279 1.00 53.06 115 GLU A O 1
ATOM 911 N N . GLY A 1 116 ? -1.868 -20.176 15.925 1.00 46.81 116 GLY A N 1
ATOM 912 C CA . GLY A 1 116 ? -2.783 -19.722 16.970 1.00 46.81 116 GLY A CA 1
ATOM 913 C C . GLY A 1 116 ? -3.184 -18.265 16.854 1.00 46.81 116 GLY A C 1
ATOM 914 O O . GLY A 1 116 ? -2.742 -17.424 17.624 1.00 46.81 116 GLY A O 1
ATOM 915 N N . GLY A 1 117 ? -4.071 -17.964 15.914 1.00 33.91 117 GLY A N 1
ATOM 916 C CA . GLY A 1 117 ? -4.844 -16.732 15.945 1.00 33.91 117 GLY A CA 1
ATOM 917 C C . GLY A 1 117 ? -5.996 -16.868 14.971 1.00 33.91 117 GLY A C 1
ATOM 918 O O . GLY A 1 117 ? -5.768 -16.976 13.770 1.00 33.91 117 GLY A O 1
ATOM 919 N N . SER A 1 118 ? -7.225 -16.915 15.470 1.00 32.56 118 SER A N 1
ATOM 920 C CA . SER A 1 118 ? -8.408 -16.911 14.612 1.00 32.56 118 SER A CA 1
ATOM 921 C C . SER A 1 118 ? -8.434 -15.622 13.778 1.00 32.56 118 SER A C 1
ATOM 923 O O . SER A 1 118 ? -8.147 -14.547 14.311 1.00 32.56 118 SER A O 1
ATOM 925 N N . PRO A 1 119 ? -8.719 -15.689 12.468 1.00 51.16 119 PRO A N 1
ATOM 926 C CA . PRO A 1 119 ? -8.813 -14.498 11.637 1.00 51.16 119 PRO A CA 1
ATOM 927 C C . PRO A 1 119 ? -10.100 -13.721 11.972 1.00 51.16 119 PRO A C 1
ATOM 929 O O . PRO A 1 119 ? -11.157 -14.344 12.095 1.00 51.16 119 PRO A O 1
ATOM 932 N N . PRO A 1 120 ? -10.077 -12.379 12.068 1.00 43.59 120 PRO A N 1
ATOM 933 C CA . PRO A 1 120 ? -11.262 -11.602 11.738 1.00 43.59 120 PRO A CA 1
ATOM 934 C C . PRO A 1 120 ? -11.598 -11.916 10.275 1.00 43.59 120 PRO A C 1
ATOM 936 O O . PRO A 1 120 ? -10.744 -11.823 9.393 1.00 43.59 120 PRO A O 1
ATOM 939 N N . GLY A 1 121 ? -12.812 -12.416 10.044 1.00 40.97 121 GLY A N 1
ATOM 940 C CA . GLY A 1 121 ? -13.244 -12.886 8.731 1.00 40.97 121 GLY A CA 1
ATOM 941 C C . GLY A 1 121 ? -13.084 -11.813 7.647 1.00 40.97 121 GLY A C 1
ATOM 942 O O . GLY A 1 121 ? -13.150 -10.618 7.952 1.00 40.97 121 GLY A O 1
ATOM 943 N N . PRO A 1 122 ? -12.892 -12.217 6.379 1.00 48.06 122 PRO A N 1
ATOM 944 C CA . PRO A 1 122 ? -12.879 -11.275 5.272 1.00 48.06 122 PRO A CA 1
ATOM 945 C C . PRO A 1 122 ? -14.198 -10.502 5.296 1.00 48.06 122 PRO A C 1
A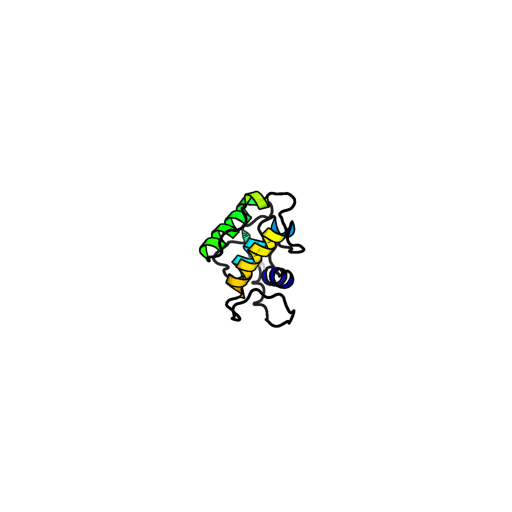TOM 947 O O . PRO A 1 122 ? -15.275 -11.107 5.320 1.00 48.06 122 PRO A O 1
ATOM 950 N N . LYS A 1 123 ? -14.126 -9.165 5.326 1.00 46.75 123 LYS A N 1
ATOM 951 C CA . LYS A 1 123 ? -15.313 -8.342 5.090 1.00 46.75 123 LYS A CA 1
ATOM 952 C C . LYS A 1 123 ? -15.900 -8.787 3.745 1.00 46.75 123 LYS A C 1
ATOM 954 O O . LYS A 1 123 ? -15.155 -8.838 2.765 1.00 46.75 123 LYS A O 1
ATOM 959 N N . PRO A 1 124 ? -17.189 -9.157 3.683 1.00 40.31 124 PRO A N 1
ATOM 960 C CA . PRO A 1 124 ? -17.802 -9.524 2.422 1.00 40.31 124 PRO A CA 1
ATOM 961 C C . PRO A 1 124 ? -17.717 -8.311 1.499 1.00 40.31 124 PRO A C 1
ATOM 963 O O . 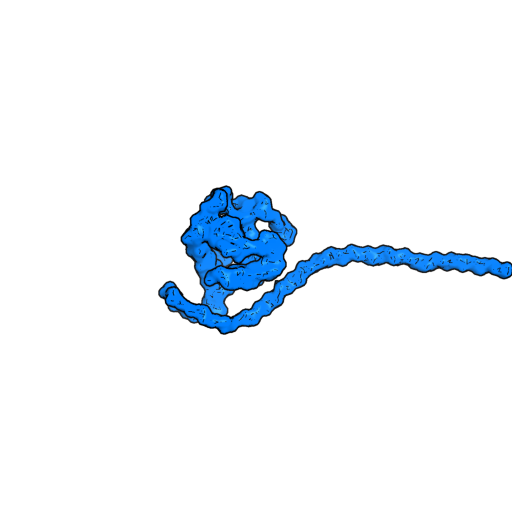PRO A 1 124 ? -18.172 -7.227 1.860 1.00 40.31 124 PRO A O 1
ATOM 966 N N . ALA A 1 125 ? -17.105 -8.496 0.329 1.00 47.28 125 ALA A N 1
ATOM 967 C CA . ALA A 1 125 ? -17.216 -7.547 -0.763 1.00 47.28 125 ALA A CA 1
ATOM 968 C C . ALA A 1 125 ? -18.713 -7.341 -1.023 1.00 47.28 125 ALA A C 1
ATOM 970 O O . ALA A 1 125 ? -19.429 -8.280 -1.384 1.00 47.28 125 ALA A O 1
ATOM 971 N N . GLU A 1 126 ? -19.199 -6.137 -0.736 1.00 38.69 126 GLU A N 1
ATOM 972 C CA . GLU A 1 126 ? -20.592 -5.766 -0.916 1.00 38.69 126 GLU A CA 1
ATOM 973 C C . GLU A 1 126 ? -20.895 -5.816 -2.416 1.00 38.69 126 GLU A C 1
ATOM 975 O O . GLU A 1 126 ? -20.502 -4.948 -3.193 1.00 38.69 126 GLU A O 1
ATOM 980 N N . ALA A 1 127 ? -21.533 -6.904 -2.849 1.00 47.47 127 ALA A N 1
ATOM 981 C CA . ALA A 1 127 ? -22.020 -7.035 -4.210 1.00 47.47 127 ALA A CA 1
ATOM 982 C C . ALA A 1 127 ? -23.014 -5.892 -4.482 1.00 47.47 127 ALA A C 1
ATOM 984 O O . ALA A 1 127 ? -23.902 -5.663 -3.651 1.00 47.47 127 ALA A O 1
ATOM 985 N N . PRO A 1 128 ? -22.938 -5.194 -5.629 1.00 47.53 128 PRO A N 1
ATOM 986 C CA . PRO A 1 128 ? -23.943 -4.205 -5.966 1.00 47.53 128 PRO A CA 1
ATOM 987 C C . PRO A 1 128 ? -25.288 -4.925 -6.095 1.00 47.53 128 PRO A C 1
ATOM 989 O O . PRO A 1 128 ? -25.507 -5.717 -7.014 1.00 47.53 128 PRO A O 1
ATOM 992 N N . ARG A 1 129 ? -26.195 -4.672 -5.145 1.00 46.41 129 ARG A N 1
ATOM 993 C CA . ARG A 1 129 ? -27.601 -5.067 -5.240 1.00 46.41 129 ARG A CA 1
ATOM 994 C C . ARG A 1 129 ? -28.223 -4.294 -6.400 1.00 46.41 129 ARG A C 1
ATOM 996 O O . ARG A 1 129 ? -28.751 -3.201 -6.220 1.00 46.41 129 ARG A O 1
ATOM 1003 N N . GLY A 1 130 ? -28.135 -4.864 -7.600 1.00 46.03 130 GLY A N 1
ATOM 1004 C CA . GLY A 1 130 ? -28.934 -4.450 -8.746 1.00 46.03 130 GLY A CA 1
ATOM 1005 C C . GLY A 1 130 ? -30.409 -4.579 -8.379 1.00 46.03 130 GLY A C 1
ATOM 1006 O O . GLY A 1 130 ? -30.884 -5.670 -8.068 1.00 46.03 130 GLY A O 1
ATOM 1007 N N . GLY A 1 131 ? -31.096 -3.439 -8.330 1.00 46.56 131 GLY A N 1
ATOM 1008 C CA . GLY A 1 131 ? -32.479 -3.324 -7.895 1.00 46.56 131 GLY A CA 1
ATOM 1009 C C . GLY A 1 131 ? -33.419 -4.209 -8.707 1.00 46.56 131 GLY A C 1
ATOM 1010 O O . GLY A 1 131 ? -33.412 -4.198 -9.937 1.00 46.56 131 GLY A O 1
ATOM 1011 N N . GLY A 1 132 ? -34.257 -4.960 -7.994 1.00 45.41 132 GLY A N 1
ATOM 1012 C CA . GLY A 1 132 ? -35.388 -5.667 -8.571 1.00 45.41 132 GLY A CA 1
ATOM 1013 C C . GLY A 1 132 ? -36.411 -4.671 -9.108 1.00 45.41 132 GLY A C 1
ATOM 1014 O O . GLY A 1 132 ? -37.256 -4.175 -8.368 1.00 45.41 132 GLY A O 1
ATOM 1015 N N . GLY A 1 133 ? -36.354 -4.401 -10.409 1.00 46.75 133 GLY A N 1
ATOM 1016 C CA . GLY A 1 133 ? -37.463 -3.819 -11.152 1.00 46.75 133 GLY A CA 1
ATOM 1017 C C . GLY A 1 133 ? -38.517 -4.892 -11.405 1.00 46.75 133 GLY A C 1
ATOM 1018 O O . GLY A 1 133 ? -38.488 -5.560 -12.432 1.00 46.75 133 GLY A O 1
ATOM 1019 N N . ARG A 1 134 ? -39.442 -5.079 -10.462 1.00 56.72 134 ARG A N 1
ATOM 1020 C CA . ARG A 1 134 ? -40.684 -5.823 -10.695 1.00 56.72 134 ARG A CA 1
ATOM 1021 C C . ARG A 1 134 ? -41.788 -4.803 -10.985 1.00 56.72 134 ARG A C 1
ATOM 1023 O O . ARG A 1 134 ? -42.238 -4.162 -10.039 1.00 56.72 134 ARG A O 1
ATOM 1030 N N . PRO A 1 135 ? -42.236 -4.611 -12.237 1.00 54.81 135 PRO A N 1
ATOM 1031 C CA . PRO A 1 135 ? -43.465 -3.874 -12.471 1.00 54.81 135 PRO A CA 1
ATOM 1032 C C . PRO A 1 135 ? -44.677 -4.734 -12.076 1.00 54.81 135 PRO A C 1
ATOM 1034 O O . PRO A 1 135 ? -44.699 -5.954 -12.257 1.00 54.81 135 PRO A O 1
ATOM 1037 N N . SER A 1 136 ? -45.649 -4.065 -11.462 1.00 60.44 136 SER A N 1
ATOM 1038 C CA . SER A 1 136 ? -46.915 -4.569 -10.927 1.00 60.44 136 SER A CA 1
ATOM 1039 C C . SER A 1 136 ? -47.760 -5.359 -11.941 1.00 60.44 136 SER A C 1
ATOM 1041 O O . SER A 1 136 ? -47.655 -5.121 -13.144 1.00 60.44 136 SER A O 1
ATOM 1043 N N . PRO A 1 137 ? -48.655 -6.257 -11.481 1.00 59.09 137 PRO A N 1
ATOM 1044 C CA . PRO A 1 137 ? -49.599 -6.938 -12.358 1.00 59.09 137 PRO A CA 1
ATOM 1045 C C . PRO A 1 137 ? -50.641 -5.940 -12.874 1.00 59.09 137 PRO A C 1
ATOM 1047 O O . PRO A 1 137 ? -51.356 -5.304 -12.098 1.00 59.09 137 PRO A O 1
ATOM 1050 N N . GLN A 1 138 ? -50.714 -5.798 -14.194 1.00 50.06 138 GLN A N 1
ATOM 1051 C CA . GLN A 1 138 ? -51.748 -5.026 -14.864 1.00 50.06 138 GLN A CA 1
ATOM 1052 C C . GLN A 1 138 ? -53.072 -5.791 -14.753 1.00 50.06 138 GLN A C 1
ATOM 1054 O O . GLN A 1 138 ? -53.209 -6.902 -15.263 1.00 50.06 138 GLN A O 1
ATOM 1059 N N . ALA A 1 139 ? -54.028 -5.196 -14.042 1.00 57.38 139 ALA A N 1
ATOM 1060 C CA . ALA A 1 139 ? -55.413 -5.632 -14.020 1.00 57.38 139 ALA A CA 1
ATOM 1061 C C . ALA A 1 139 ? -55.976 -5.600 -15.449 1.00 57.38 139 ALA A C 1
ATOM 1063 O O . ALA A 1 139 ? -55.904 -4.567 -16.116 1.00 57.38 139 ALA A O 1
ATOM 1064 N N . GLN A 1 140 ? -56.530 -6.719 -15.914 1.00 55.59 140 GLN A N 1
ATOM 1065 C CA . GLN A 1 140 ? -57.382 -6.728 -17.100 1.00 55.59 140 GLN A CA 1
ATOM 1066 C C . GLN A 1 140 ? -58.843 -6.524 -16.670 1.00 55.59 140 GLN A C 1
ATOM 1068 O O . GLN A 1 140 ? -59.251 -7.079 -15.646 1.00 55.59 140 GLN A O 1
ATOM 1073 N N . PRO A 1 141 ? -59.616 -5.698 -17.394 1.00 63.44 141 PRO A N 1
ATOM 1074 C CA . PRO A 1 141 ? -60.975 -5.346 -17.014 1.00 63.44 141 PRO A CA 1
ATOM 1075 C C . PRO A 1 141 ? -61.966 -6.469 -17.327 1.00 63.44 141 PRO A C 1
ATOM 1077 O O . PRO A 1 141 ? -61.866 -7.154 -18.343 1.00 63.44 141 PRO A O 1
ATOM 1080 N N . SER A 1 142 ? -62.960 -6.599 -16.451 1.00 52.78 142 SER A N 1
ATOM 1081 C CA . SER A 1 142 ? -64.169 -7.389 -16.655 1.00 52.78 142 SER A CA 1
ATOM 1082 C C . SER A 1 142 ? -64.873 -7.000 -17.954 1.00 52.78 142 SER A C 1
ATOM 1084 O O . SER A 1 142 ? -65.024 -5.818 -18.265 1.00 52.78 142 SER A O 1
ATOM 1086 N N . THR A 1 143 ? -65.382 -7.982 -18.684 1.00 59.72 143 THR A N 1
ATOM 1087 C CA . THR A 1 143 ? -66.471 -7.776 -19.647 1.00 59.72 143 THR A CA 1
ATOM 1088 C C . THR A 1 143 ? -67.397 -8.998 -19.544 1.00 59.72 143 THR A C 1
ATOM 1090 O O . THR A 1 143 ? -66.873 -10.097 -19.351 1.00 59.72 143 THR A O 1
ATOM 1093 N N . PRO A 1 144 ? -68.729 -8.800 -19.517 1.00 72.44 144 PRO A N 1
ATOM 1094 C CA . PRO A 1 144 ? -69.711 -9.834 -19.174 1.00 72.44 144 PRO A CA 1
ATOM 1095 C C . PRO A 1 144 ? -69.869 -10.938 -20.223 1.00 72.44 144 PRO A C 1
ATOM 1097 O O . PRO A 1 144 ? -69.566 -10.685 -21.411 1.00 72.44 144 PRO A O 1
#

Radius of gyration: 21.7 Å; Cα contacts (8 Å, |Δi|>4): 145; chains: 1; bounding box: 86×31×44 Å

Secondary structure (DSSP, 8-state):
-HHHHHHHTTT-TT----SSSGGGTTSHHHHHHHHHH-TTT--GGG--TT-HHHHHHHHHHHHHHTT----S-TTGGGSSS--HHHHHHHHHHHIIIIITTSS--------------PPPPPPP----------PPP-PPPP--

InterPro domains:
  IPR001715 Calponin homology domain [PF00307] (1-99)
  IPR001715 Calponin homology domain [PS50021] (1-99)
  IPR001715 Calponin homology domain [SM00033] (2-94)
  IPR036872 CH domain superfamily [G3DSA:1.10.418.10] (1-103)
  IPR036872 CH domain superfamily [SSF47576] (1-99)
  IPR050540 F-actin Monooxygenase Mical [PTHR23167] (2-114)

Foldseek 3Di:
DQVVLCQQLPPQPPQDRPAQKLSCLLLLSLLSLCCSQPVPQDVSVPRDSVPRLVSNVSSQVSVVVLPQHDLDHSVLSPDPIRDRVSSVVSVVSSCCSRVVVVDDDDDDDDDDDDDDDDDPDDDPPPDPPPDDPDDDDDDDDDDD

Organism: NCBI:txid1963864